Protein AF-A0A188QQ54-F1 (afdb_monomer)

pLDDT: mean 75.14, std 16.44, range [40.91, 95.69]

Secondary structure (DSSP, 8-state):
-----HHHHHHHHHHHTB-TTSSBTTHHHHHHHHHHHHHHHHHT-S---SHHHHHHHHHHHHHHHHHS---SSS----HHHHHHHHHHHHHHHHHHHHHHHHHHHTTT--SS----S-TT-SS---

InterPro domains:
  IPR008602 Duffy-antigen binding domain [PF05424] (12-121)
  IPR042202 Duffy-antigen binding superfamily [G3DSA:1.20.1310.20] (2-117)

Radius of gyration: 20.98 Å; Cα contacts (8 Å, |Δi|>4): 80; chains: 1; bounding box: 60×24×57 Å

Solvent-accessible surface area (backbone atoms only — not comparable to full-atom values): 7665 Å² total; per-residue (Å²): 138,88,80,84,68,75,67,57,64,52,53,60,52,51,62,71,46,30,44,99,77,68,45,56,62,63,48,50,61,51,53,47,50,54,52,50,50,53,50,26,46,68,60,59,69,41,86,83,86,43,81,69,56,57,56,51,30,53,51,51,46,54,47,48,69,70,68,48,73,76,65,91,81,69,76,98,61,58,73,65,51,55,45,48,55,52,44,67,72,41,48,68,59,57,38,46,51,54,23,50,54,47,31,56,51,40,81,76,46,99,54,101,52,80,51,83,21,45,88,70,44,89,59,72,79,131

Nearest PDB structures (foldseek):
  3bqi-assembly1_A  TM=9.383E-01  e=3.361E-11  Plasmodium falciparum
  3cml-assembly1_A  TM=9.155E-01  e=1.497E-10  Plasmodium falciparum

Structure (mmCIF, N/CA/C/O backbone):
data_AF-A0A188QQ54-F1
#
_entry.id   AF-A0A188QQ54-F1
#
loop_
_atom_site.group_PDB
_atom_site.id
_atom_site.type_symbol
_atom_site.label_atom_id
_atom_site.label_alt_id
_atom_site.label_comp_id
_atom_site.label_asym_id
_atom_site.label_entity_id
_atom_site.label_seq_id
_atom_site.pdbx_PDB_ins_code
_atom_site.Cartn_x
_atom_site.Cartn_y
_atom_site.Cartn_z
_atom_site.occupancy
_atom_site.B_iso_or_equiv
_atom_site.auth_seq_id
_atom_site.auth_comp_id
_atom_site.auth_asym_id
_atom_site.auth_atom_id
_atom_site.pdbx_PDB_model_num
ATOM 1 N N . ILE A 1 1 ? 35.472 15.019 -37.929 1.00 40.91 1 ILE A N 1
ATOM 2 C CA . ILE A 1 1 ? 34.137 14.576 -37.457 1.00 40.91 1 ILE A CA 1
ATOM 3 C C . ILE A 1 1 ? 34.362 13.458 -36.445 1.00 40.91 1 ILE A C 1
ATOM 5 O O . ILE A 1 1 ? 34.623 12.339 -36.854 1.00 40.91 1 ILE A O 1
ATOM 9 N N . ILE A 1 2 ? 34.353 13.745 -35.142 1.00 43.06 2 ILE A N 1
ATOM 10 C CA . ILE A 1 2 ? 34.313 12.696 -34.107 1.00 43.06 2 ILE A CA 1
ATOM 11 C C . ILE A 1 2 ? 33.101 13.025 -33.244 1.00 43.06 2 ILE A C 1
ATOM 13 O O . ILE A 1 2 ? 33.182 13.723 -32.238 1.00 43.06 2 ILE A O 1
ATOM 17 N N . SER A 1 3 ? 31.940 12.636 -33.764 1.00 47.12 3 SER A N 1
ATOM 18 C CA . SER A 1 3 ? 30.650 12.844 -33.123 1.00 47.12 3 SER A CA 1
ATOM 19 C C . SER A 1 3 ? 30.368 11.680 -32.171 1.00 47.12 3 SER A C 1
ATOM 21 O O . SER A 1 3 ? 30.366 10.527 -32.586 1.00 47.12 3 SER A O 1
ATOM 23 N N . GLN A 1 4 ? 30.143 12.023 -30.901 1.00 53.84 4 GLN A N 1
ATOM 24 C CA . GLN A 1 4 ? 29.301 11.318 -29.927 1.00 53.84 4 GLN A CA 1
ATOM 25 C C . GLN A 1 4 ? 29.521 9.804 -29.713 1.00 53.84 4 GLN A C 1
ATOM 27 O O . GLN A 1 4 ? 28.789 8.980 -30.247 1.00 53.84 4 GLN A O 1
ATOM 32 N N . ASN A 1 5 ? 30.399 9.441 -28.767 1.00 53.84 5 ASN A N 1
ATOM 33 C CA . ASN A 1 5 ? 30.412 8.095 -28.157 1.00 53.84 5 ASN A CA 1
ATOM 34 C C . ASN A 1 5 ? 30.122 8.066 -26.643 1.00 53.84 5 ASN A C 1
ATOM 36 O O . ASN A 1 5 ? 29.999 6.989 -26.064 1.00 53.84 5 ASN A O 1
ATOM 40 N N . HIS A 1 6 ? 29.921 9.214 -25.984 1.00 49.12 6 HIS A N 1
ATOM 41 C CA . HIS A 1 6 ? 29.681 9.240 -24.531 1.00 49.12 6 HIS A CA 1
ATOM 42 C C . HIS A 1 6 ? 28.310 8.650 -24.125 1.00 49.12 6 HIS A C 1
ATOM 44 O O . HIS A 1 6 ? 28.153 8.106 -23.036 1.00 49.12 6 HIS A O 1
ATOM 50 N N . MET A 1 7 ? 27.331 8.686 -25.036 1.00 52.81 7 MET A N 1
ATOM 51 C CA . MET A 1 7 ? 25.956 8.211 -24.811 1.00 52.81 7 MET A CA 1
ATOM 52 C C . MET A 1 7 ? 25.817 6.677 -24.849 1.00 52.81 7 MET A C 1
ATOM 54 O O . MET A 1 7 ? 24.830 6.137 -24.349 1.00 52.81 7 MET A O 1
ATOM 58 N N . LYS A 1 8 ? 26.778 5.959 -25.450 1.00 46.94 8 LYS A N 1
ATOM 59 C CA . LYS A 1 8 ? 26.707 4.496 -25.631 1.00 46.94 8 LYS A CA 1
ATOM 60 C C . LYS A 1 8 ? 27.006 3.753 -24.322 1.00 46.94 8 LYS A C 1
ATOM 62 O O . LYS A 1 8 ? 26.257 2.862 -23.939 1.00 46.94 8 LYS A O 1
ATOM 67 N N . GLY A 1 9 ? 28.008 4.220 -23.572 1.00 46.78 9 GLY A N 1
ATOM 68 C CA . GLY A 1 9 ? 28.375 3.655 -22.268 1.00 46.78 9 GLY A CA 1
ATOM 69 C C . GLY A 1 9 ? 27.382 3.951 -21.135 1.00 46.78 9 GLY A C 1
ATOM 70 O O . GLY A 1 9 ? 27.319 3.192 -20.172 1.00 46.78 9 GLY A O 1
ATOM 71 N N . GLN A 1 10 ? 26.585 5.022 -21.235 1.00 52.94 10 GLN A N 1
ATOM 72 C CA . GLN A 1 10 ? 25.493 5.293 -20.287 1.00 52.94 10 GLN A CA 1
ATOM 73 C C . GLN A 1 10 ? 24.283 4.382 -20.541 1.00 52.94 10 GLN A C 1
ATOM 75 O O . GLN A 1 10 ? 23.748 3.821 -19.590 1.00 52.94 10 GLN A O 1
ATOM 80 N N . LYS A 1 11 ? 23.910 4.154 -21.811 1.00 50.88 11 LYS A N 1
ATOM 81 C CA . LYS A 1 11 ? 22.820 3.231 -22.179 1.00 50.88 11 LYS A CA 1
ATOM 82 C C . LYS A 1 11 ? 23.100 1.782 -21.762 1.00 50.88 11 LYS A C 1
ATOM 84 O O . LYS A 1 11 ? 22.222 1.153 -21.186 1.00 50.88 11 LYS A O 1
ATOM 89 N N . GLU A 1 12 ? 24.321 1.286 -21.970 1.00 53.28 12 GLU A N 1
ATOM 90 C CA . GLU A 1 12 ? 24.709 -0.075 -21.552 1.00 53.28 12 GLU A CA 1
ATOM 91 C C . GLU A 1 12 ? 24.785 -0.243 -20.024 1.00 53.28 12 GLU A C 1
ATOM 93 O O . GLU A 1 12 ? 24.544 -1.333 -19.505 1.00 53.28 12 GLU A O 1
ATOM 98 N N . LYS A 1 13 ? 25.111 0.821 -19.275 1.00 52.88 13 LYS A N 1
ATOM 99 C CA . LYS A 1 13 ? 25.083 0.803 -17.801 1.00 52.88 13 LYS A CA 1
ATOM 100 C C . LYS A 1 13 ? 23.659 0.890 -17.246 1.00 52.88 13 LYS A C 1
ATOM 102 O O . LYS A 1 13 ? 23.372 0.225 -16.257 1.00 52.88 13 LYS A O 1
ATOM 107 N N . GLU A 1 14 ? 22.776 1.673 -17.867 1.00 54.44 14 GLU A N 1
ATOM 108 C CA . GLU A 1 14 ? 21.353 1.735 -17.501 1.00 54.44 14 GLU A CA 1
ATOM 109 C C . GLU A 1 14 ? 20.644 0.395 -17.734 1.00 54.44 14 GLU A C 1
ATOM 111 O O . GLU A 1 14 ? 19.918 -0.058 -16.855 1.00 54.44 14 GLU A O 1
ATOM 116 N N . GLU A 1 15 ? 20.892 -0.281 -18.862 1.00 56.03 15 GLU A N 1
ATOM 117 C CA . GLU A 1 15 ? 20.308 -1.605 -19.137 1.00 56.03 15 GLU A CA 1
ATOM 118 C C . GLU A 1 15 ? 20.757 -2.677 -18.132 1.00 56.03 15 GLU A C 1
ATOM 120 O O . GLU A 1 15 ? 19.976 -3.561 -17.797 1.00 56.03 15 GLU A O 1
ATOM 125 N N . LYS A 1 16 ? 21.974 -2.577 -17.579 1.00 60.84 16 LYS A N 1
ATOM 126 C CA . LYS A 1 16 ? 22.466 -3.502 -16.539 1.00 60.84 16 LYS A CA 1
ATOM 127 C C . LYS A 1 16 ? 21.886 -3.249 -15.141 1.00 60.84 16 LYS A C 1
ATOM 129 O O . LYS A 1 16 ? 22.009 -4.114 -14.277 1.00 60.84 16 LYS A O 1
ATOM 134 N N . ASN A 1 17 ? 21.283 -2.083 -14.909 1.00 72.19 17 ASN A N 1
ATOM 135 C CA . ASN A 1 17 ? 20.765 -1.666 -13.602 1.00 72.19 17 ASN A CA 1
ATOM 136 C C . ASN A 1 17 ? 19.235 -1.735 -13.497 1.00 72.19 17 ASN A C 1
ATOM 138 O O . ASN A 1 17 ? 18.691 -1.415 -12.438 1.00 72.19 17 ASN A O 1
ATOM 142 N N . ASN A 1 18 ? 18.552 -2.155 -14.561 1.00 78.06 18 ASN A N 1
ATOM 143 C CA . ASN A 1 18 ? 17.108 -2.351 -14.576 1.00 78.06 18 ASN A CA 1
ATOM 144 C C . ASN A 1 18 ? 16.751 -3.838 -14.441 1.00 78.06 18 ASN A C 1
ATOM 146 O O . ASN A 1 18 ? 17.564 -4.720 -14.721 1.00 78.06 18 ASN A O 1
ATOM 150 N N . ASP A 1 19 ? 15.541 -4.118 -13.969 1.00 80.19 19 ASP A N 1
ATOM 151 C CA . ASP A 1 19 ? 14.970 -5.459 -13.943 1.00 80.19 19 ASP A CA 1
ATOM 152 C C . ASP A 1 19 ? 14.449 -5.890 -15.328 1.00 80.19 19 ASP A C 1
ATOM 154 O O . ASP A 1 19 ? 14.527 -5.152 -16.314 1.00 80.19 19 ASP A O 1
ATOM 158 N N . SER A 1 20 ? 13.899 -7.106 -15.405 1.00 79.44 20 SER A N 1
ATOM 159 C CA . SER A 1 20 ? 13.328 -7.669 -16.636 1.00 79.44 20 SER A CA 1
ATOM 160 C C . SER A 1 20 ? 12.172 -6.850 -17.215 1.00 79.44 20 SER A C 1
ATOM 162 O O . SER A 1 20 ? 11.865 -6.987 -18.396 1.00 79.44 20 SER A O 1
ATOM 164 N N . ASN A 1 21 ? 11.538 -6.008 -16.397 1.00 80.06 21 AS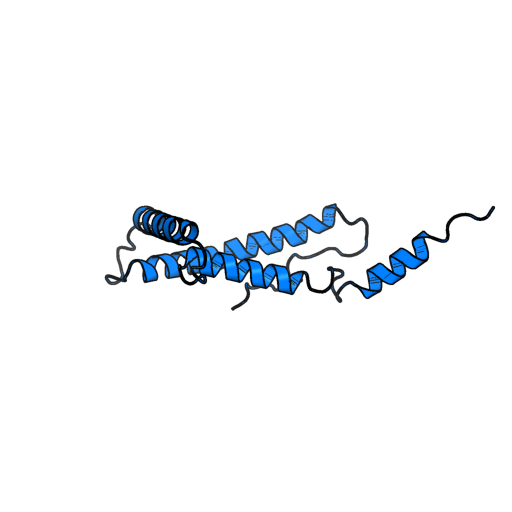N A N 1
ATOM 165 C CA . ASN A 1 21 ? 10.421 -5.155 -16.781 1.00 80.06 21 ASN A CA 1
ATOM 166 C C . ASN A 1 21 ? 10.882 -3.735 -17.156 1.00 80.06 21 ASN A C 1
ATOM 168 O O . ASN A 1 21 ? 10.052 -2.896 -17.500 1.00 80.06 21 ASN A O 1
ATOM 172 N N . GLY A 1 22 ? 12.190 -3.455 -17.109 1.00 79.94 22 GLY A N 1
ATOM 173 C CA . GLY A 1 22 ? 12.762 -2.145 -17.410 1.00 79.94 22 GLY A CA 1
ATOM 174 C C . GLY A 1 22 ? 12.689 -1.145 -16.254 1.00 79.94 22 GLY A C 1
ATOM 175 O O . GLY A 1 22 ? 13.048 0.016 -16.449 1.00 79.94 22 GLY A O 1
ATOM 176 N N . LEU A 1 23 ? 12.264 -1.571 -15.059 1.00 84.00 23 LEU A N 1
ATOM 177 C CA . LEU A 1 23 ? 12.253 -0.727 -13.865 1.00 84.00 23 LEU A CA 1
ATOM 178 C C . LEU A 1 23 ? 13.623 -0.734 -13.179 1.00 84.00 23 LEU A C 1
ATOM 180 O O . LEU A 1 23 ? 14.322 -1.745 -13.221 1.00 84.00 23 LEU A O 1
ATOM 184 N N . PRO A 1 24 ? 14.017 0.352 -12.490 1.00 87.75 24 PRO A N 1
ATOM 185 C CA . PRO A 1 24 ? 15.256 0.369 -11.720 1.00 87.75 24 PRO A CA 1
ATOM 186 C C . PRO A 1 24 ? 15.304 -0.778 -10.709 1.00 87.75 24 PRO A C 1
ATOM 188 O O . PRO A 1 24 ? 14.345 -1.011 -9.967 1.00 87.75 24 PRO A O 1
ATOM 191 N N . LYS A 1 25 ? 16.435 -1.484 -10.635 1.00 88.19 25 LYS A N 1
ATOM 192 C CA . LYS A 1 25 ? 16.609 -2.601 -9.703 1.00 88.19 25 LYS A CA 1
ATOM 193 C C . LYS A 1 25 ? 16.301 -2.162 -8.267 1.00 88.19 25 LYS A C 1
ATOM 195 O O . LYS A 1 25 ? 16.863 -1.196 -7.761 1.00 88.19 25 LYS A O 1
ATOM 200 N N . GLY A 1 26 ? 15.414 -2.902 -7.601 1.00 89.12 26 GLY A N 1
ATOM 201 C CA . GLY A 1 26 ? 14.984 -2.622 -6.227 1.00 89.12 26 GLY A CA 1
ATOM 202 C C . GLY A 1 26 ? 13.803 -1.654 -6.103 1.00 89.12 26 GLY A C 1
ATOM 203 O O . GLY A 1 26 ? 13.269 -1.523 -5.003 1.00 89.12 26 GLY A O 1
ATOM 204 N N . PHE A 1 27 ? 13.337 -1.045 -7.200 1.00 91.19 27 PHE A N 1
ATOM 205 C CA . PHE A 1 27 ? 12.165 -0.166 -7.199 1.00 91.19 27 PHE A CA 1
ATOM 206 C C . PHE A 1 27 ? 10.930 -0.855 -6.604 1.00 91.19 27 PHE A C 1
ATOM 208 O O . PHE A 1 27 ? 10.340 -0.340 -5.657 1.00 91.19 27 PHE A O 1
ATOM 215 N N . CYS A 1 28 ? 10.576 -2.051 -7.084 1.00 92.19 28 CYS A N 1
ATOM 216 C CA . CYS A 1 28 ? 9.390 -2.751 -6.588 1.00 92.19 28 CYS A CA 1
ATOM 217 C C . CYS A 1 28 ? 9.493 -3.142 -5.110 1.00 92.19 28 CYS A C 1
ATOM 219 O O . CYS A 1 28 ? 8.514 -3.008 -4.383 1.00 92.19 28 CYS A O 1
ATOM 221 N N . HIS A 1 29 ? 10.679 -3.537 -4.635 1.00 93.94 29 HIS A N 1
ATOM 222 C CA . HIS A 1 29 ? 10.888 -3.805 -3.210 1.00 93.94 29 HIS A CA 1
ATOM 223 C C . HIS A 1 29 ? 10.712 -2.544 -2.358 1.00 93.94 29 HIS A C 1
ATOM 225 O O . HIS A 1 29 ? 10.144 -2.622 -1.272 1.00 93.94 29 HIS A O 1
ATOM 231 N N . ALA A 1 30 ? 11.181 -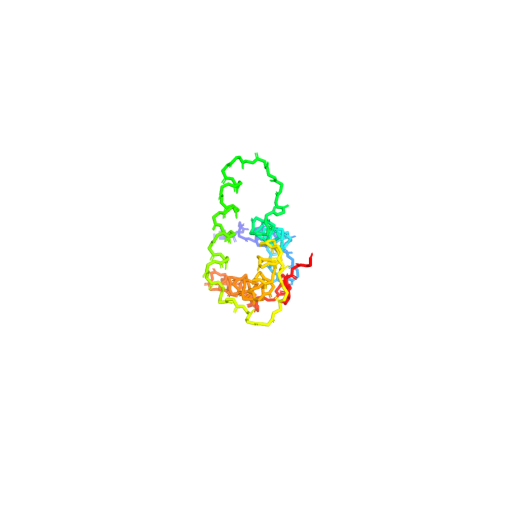1.387 -2.834 1.00 93.00 30 ALA A N 1
ATOM 232 C CA . ALA A 1 30 ? 10.980 -0.122 -2.135 1.00 93.00 30 ALA A CA 1
ATOM 233 C C . ALA A 1 30 ? 9.489 0.242 -2.068 1.00 93.00 30 ALA A C 1
ATOM 235 O O . ALA A 1 30 ? 8.985 0.534 -0.990 1.00 93.00 30 ALA A O 1
ATOM 236 N N . VAL A 1 31 ? 8.769 0.130 -3.189 1.00 93.88 31 VAL A N 1
ATOM 237 C CA . VAL A 1 31 ? 7.322 0.395 -3.262 1.00 93.88 31 VAL A CA 1
ATOM 238 C C . VAL A 1 31 ? 6.528 -0.516 -2.323 1.00 93.88 31 VAL A C 1
ATOM 240 O O . VAL A 1 31 ? 5.686 -0.034 -1.569 1.00 93.88 31 VAL A O 1
ATOM 243 N N . GLN A 1 32 ? 6.806 -1.822 -2.334 1.00 94.25 32 GLN A N 1
ATOM 244 C CA . GLN A 1 32 ? 6.128 -2.796 -1.475 1.00 94.25 32 GLN A CA 1
ATOM 245 C C . GLN A 1 32 ? 6.376 -2.515 0.013 1.00 94.25 32 GLN A C 1
ATOM 247 O O . GLN A 1 32 ? 5.435 -2.541 0.801 1.00 94.25 32 GLN A O 1
ATOM 252 N N . ARG A 1 33 ? 7.617 -2.182 0.399 1.00 94.06 33 ARG A N 1
ATOM 253 C CA . ARG A 1 33 ? 7.950 -1.806 1.784 1.00 94.06 33 ARG A CA 1
ATOM 254 C C . ARG A 1 33 ? 7.225 -0.536 2.215 1.00 94.06 33 ARG A C 1
ATOM 256 O O . ARG A 1 33 ? 6.573 -0.549 3.248 1.00 94.06 33 ARG A O 1
ATOM 263 N N . SER A 1 34 ? 7.246 0.510 1.389 1.00 93.38 34 SER A N 1
ATOM 264 C CA . SER A 1 34 ? 6.520 1.747 1.691 1.00 93.38 34 SER A CA 1
ATOM 265 C C . SER A 1 34 ? 5.013 1.518 1.819 1.00 93.38 34 SER A C 1
ATOM 267 O O . SER A 1 34 ? 4.379 2.107 2.688 1.00 93.38 34 SER A O 1
ATOM 269 N N . PHE A 1 35 ? 4.424 0.642 0.999 1.00 94.75 35 PHE A N 1
ATOM 270 C CA . PHE A 1 35 ? 3.012 0.280 1.128 1.00 94.75 35 PHE A CA 1
ATOM 271 C C . PHE A 1 35 ? 2.709 -0.384 2.482 1.00 94.75 35 PHE A C 1
ATOM 273 O O . PHE A 1 35 ? 1.729 -0.028 3.137 1.00 94.75 35 PHE A O 1
ATOM 280 N N . ILE A 1 36 ? 3.575 -1.298 2.931 1.00 92.12 36 ILE A N 1
ATOM 281 C CA . ILE A 1 36 ? 3.476 -1.937 4.252 1.00 92.12 36 ILE A CA 1
ATOM 282 C C . ILE A 1 36 ? 3.642 -0.905 5.376 1.00 92.12 36 ILE A C 1
ATOM 284 O O . ILE A 1 36 ? 2.912 -0.964 6.365 1.00 92.12 36 ILE A O 1
ATOM 288 N N . ASP A 1 37 ? 4.544 0.066 5.226 1.00 90.25 37 ASP A N 1
ATOM 289 C CA . ASP A 1 37 ? 4.720 1.138 6.210 1.00 90.25 37 ASP A CA 1
ATOM 290 C C . ASP A 1 37 ? 3.439 1.974 6.356 1.00 90.25 37 ASP A C 1
ATOM 292 O O . ASP A 1 37 ? 2.988 2.213 7.477 1.00 90.25 37 ASP A O 1
ATOM 296 N N . TYR A 1 38 ? 2.792 2.348 5.244 1.00 89.56 38 TYR A N 1
ATOM 297 C CA . TYR A 1 38 ? 1.499 3.044 5.274 1.00 89.56 38 TYR A CA 1
ATOM 298 C C . TYR A 1 38 ? 0.399 2.201 5.926 1.00 89.56 38 TYR A C 1
ATOM 300 O O . TYR A 1 38 ? -0.334 2.714 6.774 1.00 89.56 38 TYR A O 1
ATOM 308 N N . LYS A 1 39 ? 0.309 0.911 5.578 1.00 90.56 39 LYS A N 1
ATOM 309 C CA . LYS A 1 39 ? -0.622 -0.040 6.202 1.00 90.56 39 LYS A CA 1
ATOM 310 C C . LYS A 1 39 ? -0.433 -0.073 7.715 1.00 90.56 39 LYS A C 1
ATOM 312 O O . LYS A 1 39 ? -1.381 0.149 8.461 1.00 90.56 39 LYS A O 1
ATOM 317 N N . ASN A 1 40 ? 0.796 -0.285 8.177 1.00 88.19 40 ASN A N 1
ATOM 318 C CA . ASN A 1 40 ? 1.097 -0.377 9.601 1.00 88.19 40 ASN A CA 1
ATOM 319 C C . ASN A 1 40 ? 0.879 0.953 10.335 1.00 88.19 40 ASN A C 1
ATOM 321 O O . ASN A 1 40 ? 0.435 0.960 11.483 1.00 88.19 40 ASN A O 1
ATOM 325 N N . MET A 1 41 ? 1.146 2.085 9.679 1.00 85.88 41 MET A N 1
ATOM 326 C CA . MET A 1 41 ? 0.870 3.410 10.236 1.00 85.88 41 MET A CA 1
ATOM 327 C C . MET A 1 41 ? -0.633 3.624 10.457 1.00 85.88 41 MET A C 1
ATOM 329 O O . MET A 1 41 ? -1.025 4.118 11.509 1.00 85.88 41 MET A O 1
ATOM 333 N N . ILE A 1 42 ? -1.472 3.214 9.502 1.00 85.00 42 ILE A N 1
ATOM 334 C CA . ILE A 1 42 ? -2.935 3.334 9.583 1.00 85.00 42 ILE A CA 1
ATOM 335 C C . ILE A 1 42 ? -3.519 2.365 10.613 1.00 85.00 42 ILE A C 1
ATOM 337 O O . ILE A 1 42 ? -4.367 2.758 11.409 1.00 85.00 42 ILE A O 1
ATOM 341 N N . L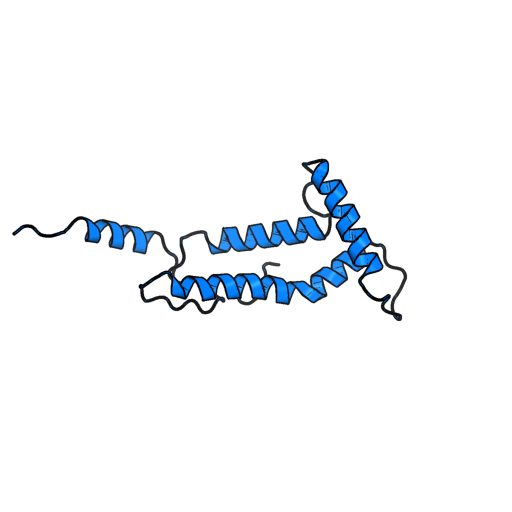EU A 1 43 ? -3.056 1.112 10.620 1.00 84.25 43 LEU A N 1
ATOM 342 C CA . LEU A 1 43 ? -3.533 0.074 11.540 1.00 84.25 43 LEU A CA 1
ATOM 343 C C . LEU A 1 43 ? -3.066 0.278 12.988 1.00 84.25 43 LEU A C 1
ATOM 345 O O . LEU A 1 43 ? -3.528 -0.424 13.885 1.00 84.25 43 LEU A O 1
ATOM 349 N N . GLY A 1 44 ? -2.146 1.211 13.235 1.00 78.38 44 GLY A N 1
ATOM 350 C CA . GLY A 1 44 ? -1.588 1.429 14.567 1.00 78.38 44 GLY A CA 1
ATOM 351 C C . GLY A 1 44 ? -0.506 0.419 14.967 1.00 78.38 44 GLY A C 1
ATOM 352 O O . GLY A 1 44 ? -0.094 0.391 16.122 1.00 78.38 44 GLY A O 1
A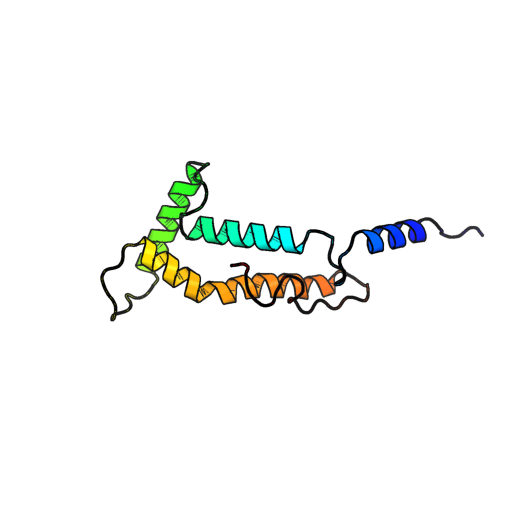TOM 353 N N . THR A 1 45 ? -0.044 -0.419 14.035 1.00 77.31 45 THR A N 1
ATOM 354 C CA . THR A 1 45 ? 0.969 -1.466 14.256 1.00 77.31 45 THR A CA 1
ATOM 355 C C . THR A 1 45 ? 2.384 -1.019 13.883 1.00 77.31 45 THR A C 1
ATOM 357 O O . THR A 1 45 ? 3.335 -1.785 14.044 1.00 77.31 45 THR A O 1
ATOM 360 N N . SER A 1 46 ? 2.554 0.206 13.374 1.00 73.94 46 SER A N 1
ATOM 361 C CA . SER A 1 46 ? 3.875 0.764 13.074 1.00 73.94 46 SER A CA 1
ATOM 362 C C . SER A 1 46 ? 4.714 0.886 14.341 1.00 73.94 46 SER A C 1
ATOM 364 O O . SER A 1 46 ? 4.200 1.272 15.392 1.00 73.94 46 SER A O 1
ATOM 366 N N . VAL A 1 47 ? 6.020 0.631 14.223 1.00 69.38 47 VAL A N 1
ATOM 367 C CA . VAL A 1 47 ? 6.973 0.831 15.321 1.00 69.38 47 VAL A CA 1
ATOM 368 C C . VAL A 1 47 ? 6.859 2.283 15.792 1.00 69.38 47 VAL A C 1
ATOM 370 O O . VAL A 1 47 ? 7.149 3.209 15.036 1.00 69.38 47 VAL A O 1
ATOM 373 N N . ASN A 1 48 ? 6.365 2.485 17.016 1.00 62.53 48 ASN A N 1
ATOM 374 C CA . ASN A 1 48 ? 6.035 3.800 17.564 1.00 62.53 48 ASN A CA 1
ATOM 375 C C . ASN A 1 48 ? 7.309 4.528 18.021 1.00 62.53 48 ASN A C 1
ATOM 377 O O . ASN A 1 48 ? 7.564 4.704 19.208 1.00 62.53 48 ASN A O 1
ATOM 381 N N . ILE A 1 49 ? 8.162 4.874 17.057 1.00 62.69 49 ILE A N 1
ATOM 382 C CA . ILE A 1 49 ? 9.447 5.540 17.299 1.00 62.69 49 ILE A CA 1
ATOM 383 C C . ILE A 1 49 ? 9.307 7.056 17.481 1.00 62.69 49 ILE A C 1
ATOM 385 O O . ILE A 1 49 ? 10.257 7.711 17.899 1.00 62.69 49 ILE A O 1
ATOM 389 N N . TYR A 1 50 ? 8.137 7.622 17.183 1.00 65.62 50 TYR A N 1
ATOM 390 C CA . TYR A 1 50 ? 7.920 9.060 17.193 1.00 65.62 50 TYR A CA 1
ATOM 391 C C . TYR A 1 50 ? 6.601 9.427 17.877 1.00 65.62 50 TYR A C 1
ATOM 393 O O . TYR A 1 50 ? 5.531 9.014 17.440 1.00 65.62 50 TYR A O 1
ATOM 401 N N . GLU A 1 51 ? 6.669 10.287 18.894 1.00 70.06 51 GLU A N 1
ATOM 402 C CA . GLU A 1 51 ? 5.518 10.733 19.700 1.00 70.06 51 GLU A CA 1
ATOM 403 C C . GLU A 1 51 ? 4.373 11.333 18.856 1.00 70.06 51 GLU A C 1
ATOM 405 O O . GLU A 1 51 ? 3.194 11.191 19.181 1.00 70.06 51 GLU A O 1
ATOM 410 N N . TYR A 1 52 ? 4.702 11.957 17.720 1.00 73.19 52 TYR A N 1
ATOM 411 C CA . TYR A 1 52 ? 3.717 12.519 16.793 1.00 73.19 52 TYR A CA 1
ATOM 412 C C . TYR A 1 52 ? 2.942 11.458 15.994 1.00 73.19 52 TYR A C 1
ATOM 414 O O . TYR A 1 52 ? 1.806 11.716 15.595 1.00 73.19 52 TYR A O 1
ATOM 422 N N . ILE A 1 53 ? 3.509 10.263 15.786 1.00 72.75 53 ILE A N 1
ATOM 423 C CA . ILE A 1 53 ? 2.827 9.163 15.088 1.00 72.75 53 ILE A CA 1
ATOM 424 C C . ILE A 1 53 ? 1.696 8.611 15.960 1.00 72.75 53 ILE A C 1
ATOM 426 O O . ILE A 1 53 ? 0.619 8.333 15.438 1.00 72.75 53 ILE A O 1
ATOM 430 N N . GLY A 1 54 ? 1.882 8.548 17.283 1.00 73.62 54 GLY A N 1
ATOM 431 C CA . GLY A 1 54 ? 0.831 8.110 18.207 1.00 73.62 54 GLY A CA 1
ATOM 432 C C . GLY A 1 54 ? -0.442 8.964 18.120 1.00 73.62 54 GLY A C 1
ATOM 433 O O . GLY A 1 54 ? -1.543 8.427 18.023 1.00 73.62 54 GLY A O 1
ATOM 434 N N . LYS A 1 55 ? -0.305 10.298 18.056 1.00 81.44 55 LYS A N 1
ATOM 435 C CA . LYS A 1 55 ? -1.458 11.211 17.894 1.00 81.44 55 LYS A CA 1
ATOM 436 C C . LYS A 1 55 ? -2.166 11.015 16.553 1.00 81.44 55 LYS A C 1
ATOM 438 O O . LYS A 1 55 ? -3.392 10.980 16.504 1.00 81.44 55 LYS A O 1
ATOM 443 N N . LEU A 1 56 ? -1.397 10.831 15.479 1.00 81.94 56 LEU A N 1
ATOM 444 C CA . LEU A 1 56 ? -1.946 10.566 14.150 1.00 81.94 56 LEU A CA 1
ATOM 445 C C . LEU A 1 56 ? -2.767 9.268 14.125 1.00 81.94 56 LEU A C 1
ATOM 447 O O . LEU A 1 56 ? -3.854 9.243 13.553 1.00 81.94 56 LEU A O 1
ATOM 451 N N . GLN A 1 57 ? -2.279 8.208 14.773 1.00 77.62 57 GLN A N 1
ATOM 452 C CA . GLN A 1 57 ? -2.993 6.933 14.884 1.00 77.62 57 GLN A CA 1
ATOM 453 C C . GLN A 1 57 ? -4.329 7.088 15.625 1.00 77.62 57 GLN A C 1
ATOM 455 O O . GLN A 1 57 ? -5.352 6.567 15.175 1.00 77.62 57 GLN A O 1
ATOM 460 N N . GLU A 1 58 ? -4.349 7.835 16.733 1.00 81.56 58 GLU A N 1
ATOM 461 C CA . GLU A 1 58 ? -5.589 8.115 17.464 1.00 81.56 58 GLU A CA 1
ATOM 462 C C . GLU A 1 58 ? -6.601 8.902 16.627 1.00 81.56 58 GLU A C 1
ATOM 464 O O . GLU A 1 58 ? -7.799 8.609 16.666 1.00 81.56 58 GLU A O 1
ATOM 469 N N . ASP A 1 59 ? -6.141 9.891 15.865 1.00 84.81 59 ASP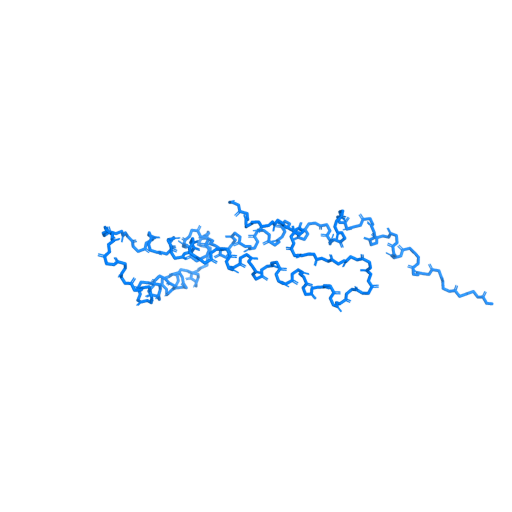 A N 1
ATOM 470 C CA . ASP A 1 59 ? -7.016 10.704 15.025 1.00 84.81 59 ASP A CA 1
ATOM 471 C C . ASP A 1 59 ? -7.571 9.904 13.842 1.00 84.81 59 ASP A C 1
ATOM 473 O O . ASP A 1 59 ? -8.774 9.974 13.573 1.00 84.81 59 ASP A O 1
ATOM 477 N N . ILE A 1 60 ? -6.749 9.063 13.201 1.00 83.25 60 ILE A N 1
ATOM 478 C CA . ILE A 1 60 ? -7.197 8.107 12.175 1.00 83.25 60 ILE A CA 1
ATOM 479 C C . ILE A 1 60 ? -8.287 7.197 12.747 1.00 83.25 60 ILE A C 1
ATOM 481 O O . ILE A 1 60 ? -9.356 7.061 12.148 1.00 83.25 60 ILE A O 1
ATOM 485 N N . LYS A 1 61 ? -8.063 6.631 13.938 1.00 81.25 61 LYS A N 1
ATOM 486 C CA . LYS A 1 61 ? -9.042 5.778 14.616 1.00 81.25 61 LYS A CA 1
ATOM 487 C C . LYS A 1 61 ? -10.363 6.512 14.857 1.00 81.25 61 LYS A C 1
ATOM 489 O O . LYS A 1 61 ? -11.416 5.994 14.492 1.00 81.25 61 LYS A O 1
ATOM 494 N N . LYS A 1 62 ? -10.324 7.738 15.394 1.00 84.12 62 LYS A N 1
ATOM 495 C CA . LYS A 1 62 ? -11.528 8.559 15.631 1.00 84.12 62 LYS A CA 1
ATOM 496 C C . LYS A 1 62 ? -12.281 8.875 14.337 1.00 84.12 62 LYS A C 1
ATOM 498 O O . LYS A 1 62 ? -13.511 8.888 14.343 1.00 84.12 62 LYS A O 1
ATOM 503 N N . ILE A 1 63 ? -11.571 9.156 13.242 1.00 83.75 63 ILE A N 1
ATOM 504 C CA . ILE A 1 63 ? -12.184 9.440 11.937 1.00 83.75 63 ILE A CA 1
ATOM 505 C C . ILE A 1 63 ? -12.865 8.188 11.389 1.00 83.75 63 ILE A C 1
ATOM 507 O O . ILE A 1 63 ? -14.023 8.266 10.986 1.00 83.75 63 ILE A O 1
ATOM 511 N N . ILE A 1 64 ? -12.188 7.038 11.414 1.00 81.00 64 ILE A N 1
ATOM 512 C CA . ILE A 1 64 ? -12.752 5.779 10.915 1.00 81.00 64 ILE A CA 1
ATOM 513 C C . ILE A 1 64 ? -13.968 5.383 11.753 1.00 81.00 64 ILE A C 1
ATOM 515 O O . ILE A 1 64 ? -15.011 5.072 11.186 1.00 81.00 64 ILE A O 1
ATOM 519 N N . GLU A 1 65 ? -13.893 5.478 13.081 1.00 77.88 65 GLU A N 1
ATOM 520 C CA . GLU A 1 65 ? -15.012 5.166 13.979 1.00 77.88 65 GLU A CA 1
ATOM 521 C C . GLU A 1 65 ? -16.244 6.056 13.759 1.00 77.88 65 GLU A C 1
ATOM 523 O O . GLU A 1 65 ? -17.367 5.582 13.932 1.00 77.88 65 GLU A O 1
ATOM 528 N N . LYS A 1 66 ? -16.052 7.329 13.388 1.00 77.31 66 LYS A N 1
ATOM 529 C CA . LYS A 1 66 ? -17.146 8.272 13.100 1.00 77.31 66 LYS A CA 1
ATOM 530 C C . LYS A 1 66 ? -17.670 8.175 11.666 1.00 77.31 66 LYS A C 1
ATOM 532 O O . LYS A 1 66 ? -18.853 8.410 11.440 1.00 77.31 66 LYS A O 1
ATOM 537 N N . GLY A 1 67 ? -16.782 7.917 10.708 1.00 68.75 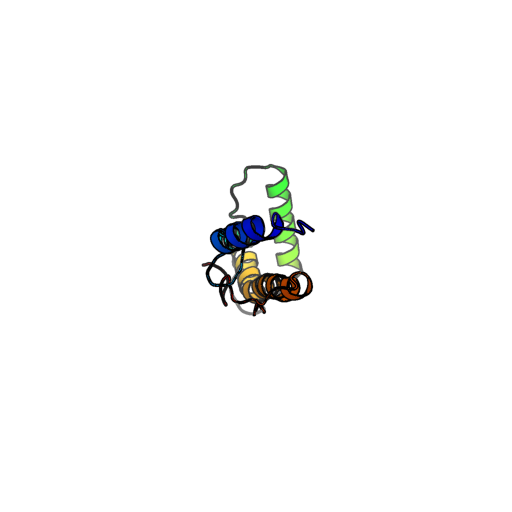67 GLY A N 1
ATOM 538 C CA . GLY A 1 67 ? -17.051 7.991 9.271 1.00 68.75 67 GLY A CA 1
ATOM 539 C C . GLY A 1 67 ? -17.467 6.666 8.636 1.00 68.75 67 GLY A C 1
ATOM 540 O O . GLY A 1 67 ? -18.129 6.679 7.600 1.00 68.75 67 GLY A O 1
ATOM 541 N N . THR A 1 68 ? -17.131 5.524 9.244 1.00 65.38 68 THR A N 1
ATOM 542 C CA . THR A 1 68 ? -17.728 4.248 8.836 1.00 65.38 68 THR A CA 1
ATOM 543 C C . THR A 1 68 ? -19.144 4.175 9.406 1.00 65.38 68 THR A C 1
ATOM 545 O O . THR A 1 68 ? -19.307 4.230 10.628 1.00 65.38 68 THR A O 1
ATOM 548 N N . PRO A 1 69 ? -20.198 4.092 8.567 1.00 56.47 69 PRO A N 1
ATOM 549 C CA . PRO A 1 69 ? -21.540 3.874 9.085 1.00 56.47 69 PRO A CA 1
ATOM 550 C C . PRO A 1 69 ? -21.490 2.600 9.922 1.00 56.47 69 PRO A C 1
ATOM 552 O O . PRO A 1 69 ? -20.954 1.597 9.449 1.00 56.47 69 PRO A O 1
ATOM 555 N N . GLN A 1 70 ? -21.989 2.653 11.166 1.00 54.69 70 GLN A N 1
ATOM 556 C CA . GLN A 1 70 ? -22.138 1.467 12.011 1.00 54.69 70 GLN A CA 1
ATOM 557 C C . GLN A 1 70 ? -22.741 0.370 11.138 1.00 54.69 70 GLN A C 1
ATOM 559 O O . GLN A 1 70 ? -23.907 0.471 10.747 1.00 54.69 70 GLN A O 1
ATOM 564 N N . GLN A 1 71 ? -21.944 -0.638 10.774 1.00 51.66 71 GLN A N 1
ATOM 565 C CA . GLN A 1 71 ? -22.482 -1.834 10.156 1.00 51.66 71 GLN A CA 1
ATOM 566 C C . GLN A 1 71 ? -23.479 -2.372 11.180 1.00 51.66 71 GLN A C 1
ATOM 568 O O . GLN A 1 71 ? -23.094 -2.845 12.247 1.00 51.66 71 GLN A O 1
ATOM 573 N N . LYS A 1 72 ? -24.774 -2.195 10.893 1.00 44.94 72 LYS A N 1
ATOM 574 C CA . LYS A 1 72 ? -25.890 -2.540 11.787 1.00 44.94 72 LYS A CA 1
ATOM 575 C C . LYS A 1 72 ? -25.951 -4.035 12.115 1.00 44.94 72 LYS A C 1
ATOM 577 O O . LYS A 1 72 ? -26.755 -4.440 12.942 1.00 44.94 72 LYS A O 1
ATOM 582 N N . GLU A 1 73 ? -25.076 -4.838 11.526 1.00 50.25 73 GLU A N 1
ATOM 583 C CA . GLU A 1 73 ? -24.934 -6.258 11.788 1.00 50.25 73 GLU A CA 1
ATOM 584 C C . GLU A 1 73 ? -23.451 -6.624 11.831 1.00 50.25 73 GLU A C 1
ATOM 586 O O . GLU A 1 73 ? -22.867 -6.990 10.814 1.00 50.25 73 GLU A O 1
ATOM 591 N N . LYS A 1 74 ? -22.831 -6.495 13.004 1.00 44.66 74 LYS A N 1
ATOM 592 C CA . LYS A 1 74 ? -21.940 -7.499 13.613 1.00 44.66 74 LYS A CA 1
ATOM 593 C C . LYS A 1 74 ? -21.245 -6.883 14.821 1.00 44.66 74 LYS A C 1
ATOM 595 O O . LYS A 1 74 ? -20.607 -5.846 14.717 1.00 44.66 74 LYS A O 1
ATOM 600 N N . THR A 1 75 ? -21.465 -7.552 15.954 1.00 44.12 75 THR A N 1
ATOM 601 C CA . THR A 1 75 ? -20.637 -7.647 17.167 1.00 44.12 75 THR A CA 1
ATOM 602 C C . THR A 1 75 ? -19.715 -6.478 17.500 1.00 44.12 75 THR A C 1
ATOM 604 O O . THR A 1 75 ? -18.820 -6.134 16.743 1.00 44.12 75 THR A O 1
ATOM 607 N N . VAL A 1 76 ? -19.892 -5.963 18.719 1.00 45.12 76 VAL A N 1
ATOM 608 C CA . VAL A 1 76 ? -19.025 -5.023 19.442 1.00 45.12 76 VAL A CA 1
ATOM 609 C C . VAL A 1 76 ? -17.547 -5.446 19.344 1.00 45.12 76 VAL A C 1
ATOM 611 O O . VAL A 1 76 ? -17.035 -6.155 20.203 1.00 45.12 76 VAL A O 1
ATOM 614 N N . GLY A 1 77 ? -16.881 -5.047 18.263 1.00 49.03 77 GLY A N 1
ATOM 615 C CA . GLY A 1 77 ? -15.446 -5.185 18.054 1.00 49.03 77 GLY A CA 1
ATOM 616 C C . GLY A 1 77 ? -14.730 -3.941 18.562 1.00 49.03 77 GLY A C 1
ATOM 617 O O . GLY A 1 77 ? -15.258 -2.825 18.484 1.00 49.03 77 GLY A O 1
ATOM 618 N N . SER A 1 78 ? -13.530 -4.139 19.098 1.00 59.03 78 SER A N 1
ATOM 619 C CA . SER A 1 78 ? -12.620 -3.075 19.518 1.00 59.03 78 SER A CA 1
ATOM 620 C C . SER A 1 78 ? -12.405 -2.078 18.372 1.00 59.03 78 SER A C 1
ATOM 622 O O . SER A 1 78 ? -12.485 -2.433 17.198 1.00 59.03 78 SER A O 1
ATOM 624 N N . GLY A 1 79 ? -12.079 -0.818 18.672 1.00 59.72 79 GLY A N 1
ATOM 625 C CA . GLY A 1 79 ? -11.769 0.168 17.628 1.00 59.72 79 GLY A CA 1
ATOM 626 C C . GLY A 1 79 ? -10.625 -0.254 16.685 1.00 59.72 79 GLY A C 1
ATOM 627 O O . GLY A 1 79 ? -10.566 0.220 15.556 1.00 59.72 79 GLY A O 1
ATOM 628 N N . ALA A 1 80 ? -9.762 -1.189 17.107 1.00 63.84 80 ALA A N 1
ATOM 629 C CA . ALA A 1 80 ? -8.753 -1.811 16.244 1.00 63.84 80 ALA A CA 1
ATOM 630 C C . ALA A 1 80 ? -9.365 -2.713 15.150 1.00 63.84 80 ALA A C 1
ATOM 632 O O . ALA A 1 80 ? -8.881 -2.715 14.019 1.00 63.84 80 ALA A O 1
ATOM 633 N N . ASP A 1 81 ? -10.459 -3.417 15.453 1.00 73.56 81 ASP A N 1
ATOM 634 C CA . ASP A 1 81 ? -11.149 -4.299 14.503 1.00 73.56 81 ASP A CA 1
ATOM 635 C C . ASP A 1 81 ? -11.782 -3.480 13.369 1.00 73.56 81 ASP A C 1
ATOM 637 O O . ASP A 1 81 ? -11.660 -3.827 12.197 1.00 73.56 81 ASP A O 1
ATOM 641 N N . LYS A 1 82 ? -12.346 -2.309 13.701 1.00 77.25 82 LYS A N 1
ATOM 642 C CA . LYS A 1 82 ? -12.940 -1.385 12.719 1.00 77.25 82 LYS A CA 1
ATOM 643 C C . LYS A 1 82 ? -11.916 -0.786 11.758 1.00 77.25 82 LYS A C 1
ATOM 645 O O . LYS A 1 82 ? -12.196 -0.667 10.569 1.00 77.25 82 LYS A O 1
ATOM 650 N N . VAL A 1 83 ? -10.741 -0.399 12.257 1.00 81.81 83 VAL A N 1
ATOM 651 C CA . VAL A 1 83 ? -9.662 0.153 11.417 1.00 81.81 83 VAL A CA 1
ATOM 652 C C . VAL A 1 83 ? -9.100 -0.924 10.486 1.00 81.81 83 VAL A C 1
ATOM 654 O O . VAL A 1 83 ? -8.845 -0.646 9.314 1.00 81.81 83 VAL A O 1
ATOM 657 N N . ASN A 1 84 ? -8.979 -2.164 10.969 1.00 85.06 84 ASN A N 1
ATOM 658 C CA . ASN A 1 84 ? -8.553 -3.301 10.157 1.00 85.06 84 ASN A CA 1
ATOM 659 C C . ASN A 1 84 ? -9.562 -3.640 9.049 1.00 85.06 84 ASN A C 1
ATOM 661 O O . ASN A 1 84 ? -9.176 -3.813 7.894 1.00 85.06 84 ASN A O 1
ATOM 665 N N . ASP A 1 85 ? -10.854 -3.692 9.376 1.00 86.50 85 ASP A N 1
ATOM 666 C CA . ASP A 1 85 ? -11.907 -3.968 8.394 1.00 86.50 85 ASP A CA 1
ATOM 667 C C . ASP A 1 85 ? -12.041 -2.842 7.365 1.00 86.50 85 ASP A C 1
ATOM 669 O O . ASP A 1 85 ? -12.195 -3.105 6.170 1.00 86.50 85 ASP A O 1
ATOM 673 N N . TRP A 1 86 ? -11.899 -1.588 7.802 1.00 87.38 86 TRP A N 1
ATOM 674 C CA . TRP A 1 86 ? -11.840 -0.444 6.898 1.00 87.38 86 TRP A CA 1
ATOM 675 C C . TRP A 1 86 ? -10.650 -0.539 5.937 1.00 87.38 86 TRP A C 1
ATOM 677 O O . TRP A 1 86 ? -10.842 -0.408 4.728 1.00 87.38 86 TRP A O 1
ATOM 687 N N . TRP A 1 87 ? -9.445 -0.836 6.443 1.00 89.38 87 TRP A N 1
ATOM 688 C CA . TRP A 1 87 ? -8.258 -1.012 5.602 1.00 89.38 87 TRP A CA 1
ATOM 689 C C . TRP A 1 87 ? -8.459 -2.126 4.575 1.00 89.38 87 TRP A C 1
ATOM 691 O O . TRP A 1 87 ? -8.235 -1.893 3.392 1.00 89.38 87 TRP A O 1
ATOM 701 N N . LYS A 1 88 ? -8.958 -3.302 4.984 1.00 89.12 88 LYS A N 1
ATOM 702 C CA . LYS A 1 88 ? -9.264 -4.412 4.060 1.00 89.12 88 LYS A CA 1
ATOM 703 C C . LYS A 1 88 ? -10.238 -4.007 2.950 1.00 89.12 88 LYS A C 1
ATOM 705 O O . LYS A 1 88 ? -10.115 -4.497 1.832 1.00 89.12 88 LYS A O 1
ATOM 710 N N . GLY A 1 89 ? -11.183 -3.112 3.245 1.00 89.62 89 GLY A N 1
ATOM 711 C CA . GLY A 1 89 ? -12.122 -2.575 2.260 1.00 89.62 89 GLY A CA 1
ATOM 712 C C . GLY A 1 89 ? -11.467 -1.689 1.196 1.00 89.62 89 GLY A C 1
ATOM 713 O O . GLY A 1 89 ? -11.916 -1.693 0.054 1.00 89.62 89 GLY A O 1
ATOM 714 N N . ILE A 1 90 ? -10.395 -0.968 1.544 1.00 90.31 90 ILE A N 1
ATOM 715 C CA . ILE A 1 90 ? -9.730 -0.007 0.646 1.00 90.31 90 ILE A CA 1
ATOM 716 C C . ILE A 1 90 ? -8.356 -0.465 0.134 1.00 90.31 90 ILE A C 1
ATOM 718 O O . ILE A 1 90 ? -7.794 0.169 -0.757 1.00 90.31 90 ILE A O 1
ATOM 722 N N . GLU A 1 91 ? -7.790 -1.550 0.668 1.00 91.94 91 GLU A N 1
ATOM 723 C CA . GLU A 1 91 ? -6.422 -2.012 0.380 1.00 91.94 91 GLU A CA 1
ATOM 724 C C . GLU A 1 91 ? -6.200 -2.243 -1.127 1.00 91.94 91 GLU A C 1
ATOM 726 O O . GLU A 1 91 ? -5.169 -1.853 -1.681 1.00 91.94 91 GLU A O 1
ATOM 731 N N . GLY A 1 92 ? -7.205 -2.792 -1.819 1.00 92.44 92 GLY A N 1
ATOM 732 C CA . GLY A 1 92 ? -7.180 -2.974 -3.273 1.00 92.44 92 GLY A CA 1
ATOM 733 C C . GLY A 1 92 ? -7.184 -1.657 -4.060 1.00 92.44 92 GLY A C 1
ATOM 734 O O . GLY A 1 92 ? -6.481 -1.541 -5.067 1.00 92.44 92 GLY A O 1
ATOM 735 N N . GLU A 1 93 ? -7.921 -0.645 -3.596 1.00 93.12 93 GLU A N 1
ATOM 736 C CA . GLU A 1 93 ? -7.940 0.691 -4.208 1.00 93.12 93 GLU A CA 1
ATOM 737 C C . GLU A 1 93 ? -6.612 1.423 -3.986 1.00 93.12 93 GLU A C 1
ATOM 739 O O . GLU A 1 93 ? -6.057 2.008 -4.920 1.00 93.12 93 GLU A O 1
ATOM 744 N N . MET A 1 94 ? -6.051 1.317 -2.778 1.00 93.50 94 MET A N 1
ATOM 745 C CA . MET A 1 94 ? -4.735 1.864 -2.444 1.00 93.50 94 MET A CA 1
ATOM 746 C C . MET A 1 94 ? -3.638 1.228 -3.306 1.00 93.50 94 MET A C 1
ATOM 748 O O . MET A 1 94 ? -2.789 1.936 -3.853 1.00 93.50 94 MET A O 1
ATOM 752 N N . TRP A 1 95 ? -3.678 -0.092 -3.519 1.00 95.69 95 TRP A N 1
ATOM 753 C CA . TRP A 1 95 ? -2.765 -0.743 -4.463 1.00 95.69 95 TRP A CA 1
ATOM 754 C C . TRP A 1 95 ? -3.032 -0.318 -5.913 1.00 95.69 95 TRP A C 1
ATOM 756 O O . TRP A 1 95 ? -2.105 -0.131 -6.702 1.00 95.69 95 TRP A O 1
ATOM 766 N N . GLY A 1 96 ? -4.294 -0.073 -6.273 1.00 93.75 96 GLY A N 1
ATOM 767 C CA . GLY A 1 96 ? -4.673 0.549 -7.541 1.00 93.75 96 GLY A CA 1
ATOM 768 C C . GLY A 1 96 ? -3.960 1.883 -7.793 1.00 93.75 96 GLY A C 1
ATOM 769 O O . GLY A 1 96 ? -3.516 2.130 -8.917 1.00 93.75 96 GLY A O 1
ATOM 770 N N . ALA A 1 97 ? -3.766 2.707 -6.757 1.00 93.12 97 ALA A N 1
ATOM 771 C CA . ALA A 1 97 ? -3.008 3.954 -6.860 1.00 93.12 97 ALA A CA 1
ATOM 772 C C . ALA A 1 97 ? -1.523 3.714 -7.187 1.00 93.12 97 ALA A C 1
ATOM 774 O O . ALA A 1 97 ? -0.969 4.408 -8.045 1.00 93.12 97 ALA A O 1
ATOM 775 N N . VAL A 1 98 ? -0.901 2.695 -6.578 1.00 93.75 98 VAL A N 1
ATOM 776 C CA . VAL A 1 98 ? 0.476 2.272 -6.894 1.00 93.75 98 VAL A CA 1
ATOM 777 C C . VAL A 1 98 ? 0.588 1.869 -8.362 1.00 93.75 98 VAL A C 1
ATOM 779 O O . VAL A 1 98 ? 1.420 2.412 -9.094 1.00 93.75 98 VAL A O 1
ATOM 782 N N . ARG A 1 99 ? -0.294 0.975 -8.821 1.00 93.06 99 ARG A N 1
ATOM 783 C 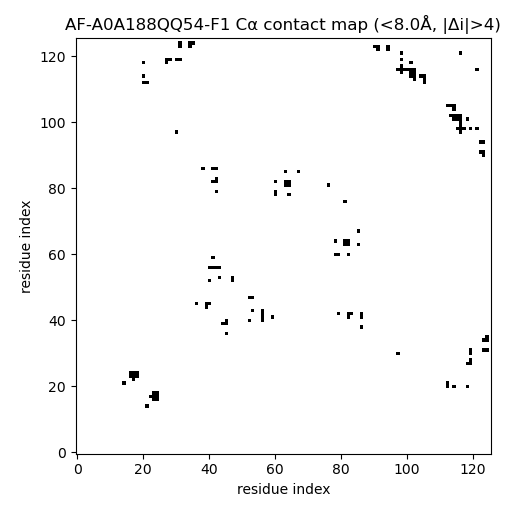CA . ARG A 1 99 ? -0.302 0.513 -10.216 1.00 93.06 99 ARG A CA 1
ATOM 784 C C . ARG A 1 99 ? -0.505 1.675 -11.189 1.00 93.06 99 ARG A C 1
ATOM 786 O O . ARG A 1 99 ? 0.242 1.805 -12.153 1.00 93.06 99 ARG A O 1
ATOM 793 N N . CYS A 1 100 ? -1.436 2.583 -10.887 1.00 91.50 100 CYS A N 1
ATOM 794 C CA . CYS A 1 100 ? -1.685 3.791 -11.678 1.00 91.50 100 CYS A CA 1
ATOM 795 C C . CYS A 1 100 ? -0.442 4.692 -11.786 1.00 91.50 100 CYS A C 1
ATOM 797 O O . CYS A 1 100 ? -0.143 5.210 -12.866 1.00 91.50 100 CYS A O 1
ATOM 799 N N . ALA A 1 101 ? 0.308 4.872 -10.694 1.00 90.12 101 ALA A N 1
ATOM 800 C CA . ALA A 1 101 ? 1.542 5.653 -10.702 1.00 90.12 101 ALA A CA 1
ATOM 801 C C . ALA A 1 101 ? 2.623 5.010 -11.589 1.00 90.12 101 ALA A C 1
ATOM 803 O O . ALA A 1 101 ? 3.261 5.714 -12.377 1.00 90.12 101 ALA A O 1
ATOM 804 N N . ILE A 1 102 ? 2.771 3.683 -11.524 1.00 89.00 102 ILE A N 1
ATOM 805 C CA . ILE A 1 102 ? 3.696 2.921 -12.375 1.00 89.00 102 ILE A CA 1
ATOM 806 C C . ILE A 1 102 ? 3.307 3.072 -13.854 1.00 89.00 102 ILE A C 1
ATOM 808 O O . ILE A 1 102 ? 4.141 3.464 -14.672 1.00 89.00 102 ILE A O 1
ATOM 812 N N . THR A 1 103 ? 2.025 2.899 -14.196 1.00 86.44 103 THR A N 1
ATOM 813 C CA . THR A 1 103 ? 1.524 3.100 -15.567 1.00 86.44 103 THR A CA 1
ATOM 814 C C . THR A 1 103 ? 1.752 4.530 -16.065 1.00 86.44 103 THR A C 1
ATOM 816 O O . THR A 1 103 ? 2.064 4.746 -17.235 1.00 86.44 103 THR A O 1
ATOM 819 N N . LYS A 1 104 ? 1.621 5.552 -15.208 1.00 82.56 104 LYS A N 1
ATOM 820 C CA . LYS A 1 104 ? 1.867 6.953 -15.601 1.00 82.56 104 LYS A CA 1
ATOM 821 C C . LYS A 1 104 ? 3.340 7.245 -15.877 1.00 82.56 104 LYS A C 1
ATOM 823 O O . LYS A 1 104 ? 3.626 8.171 -16.642 1.00 82.56 104 LYS A O 1
ATOM 828 N N . ASN A 1 105 ? 4.261 6.459 -15.321 1.00 71.62 105 ASN A N 1
ATOM 829 C CA . ASN A 1 105 ? 5.689 6.618 -15.580 1.00 71.62 105 ASN A CA 1
ATOM 830 C C . ASN A 1 105 ? 6.047 6.356 -17.060 1.00 71.62 105 ASN A C 1
ATOM 832 O O . ASN A 1 105 ? 7.010 6.931 -17.566 1.00 71.62 105 ASN A O 1
ATOM 836 N N . ASN A 1 106 ? 5.184 5.638 -17.796 1.00 60.16 106 ASN A N 1
ATOM 837 C CA . ASN A 1 106 ? 5.274 5.451 -19.252 1.00 60.16 106 ASN A CA 1
ATOM 838 C C . ASN A 1 106 ? 5.368 6.744 -20.053 1.00 60.16 106 ASN A C 1
ATOM 840 O O . ASN A 1 106 ? 5.987 6.773 -21.110 1.00 60.16 106 ASN A O 1
ATOM 844 N N . LYS A 1 107 ? 4.737 7.826 -19.580 1.00 54.88 107 LYS A N 1
ATOM 845 C CA . LYS A 1 107 ? 4.688 9.088 -20.332 1.00 54.88 107 LYS A CA 1
ATOM 846 C C . LYS A 1 107 ? 6.007 9.862 -20.286 1.00 54.88 107 LYS A C 1
ATOM 848 O O . LYS A 1 107 ? 6.179 10.790 -21.067 1.00 54.88 107 LYS A O 1
ATOM 853 N N . LYS A 1 108 ? 6.919 9.519 -19.368 1.00 57.28 108 LYS A N 1
ATOM 854 C CA . LYS A 1 108 ? 8.189 10.239 -19.170 1.00 57.28 108 LYS A CA 1
ATOM 855 C C . LYS A 1 108 ? 9.378 9.557 -19.845 1.00 57.28 108 LYS A C 1
ATOM 857 O O . LYS A 1 108 ? 10.366 10.223 -20.144 1.00 57.28 108 LYS A O 1
ATOM 862 N N . THR A 1 109 ? 9.299 8.256 -20.115 1.00 55.31 109 THR A N 1
ATOM 863 C CA . THR A 1 109 ? 10.403 7.486 -20.692 1.00 55.31 109 THR A CA 1
ATOM 864 C C . THR A 1 109 ? 10.136 7.194 -22.169 1.00 55.31 109 THR A C 1
ATOM 866 O O . THR A 1 109 ? 9.404 6.269 -22.496 1.00 55.31 109 THR A O 1
ATOM 869 N N . ASN A 1 110 ? 10.777 7.934 -23.082 1.00 51.53 110 ASN A N 1
ATOM 870 C CA . ASN A 1 110 ? 10.807 7.666 -24.538 1.00 51.53 110 ASN A CA 1
ATOM 871 C C . ASN A 1 110 ? 11.566 6.362 -24.907 1.00 51.53 110 ASN A C 1
ATOM 873 O O . ASN A 1 110 ? 12.255 6.285 -25.924 1.00 51.53 110 ASN A O 1
ATOM 877 N N . LYS A 1 111 ? 11.507 5.331 -24.060 1.00 52.72 111 LYS A N 1
ATOM 878 C CA . LYS A 1 111 ? 12.142 4.026 -24.252 1.00 52.72 111 LYS A CA 1
ATOM 879 C C . LYS A 1 111 ? 11.075 2.948 -24.087 1.00 52.72 111 LYS A C 1
ATOM 881 O O . LYS A 1 111 ? 10.451 2.913 -23.041 1.00 52.72 111 LYS A O 1
ATOM 886 N N . LYS A 1 112 ? 10.930 2.116 -25.126 1.00 50.66 112 LYS A N 1
ATOM 887 C CA . LYS A 1 112 ? 10.387 0.744 -25.319 1.00 50.66 112 LYS A CA 1
ATOM 888 C C . LYS A 1 112 ? 9.593 -0.021 -24.224 1.00 50.66 112 LYS A C 1
ATOM 890 O O . LYS A 1 112 ? 9.065 -1.075 -24.554 1.00 50.66 112 LYS A O 1
ATOM 895 N N . CYS A 1 113 ? 9.481 0.437 -22.981 1.00 54.19 113 CYS A N 1
ATOM 896 C CA . CYS A 1 113 ? 8.768 -0.233 -21.895 1.00 54.19 113 CYS A CA 1
ATOM 8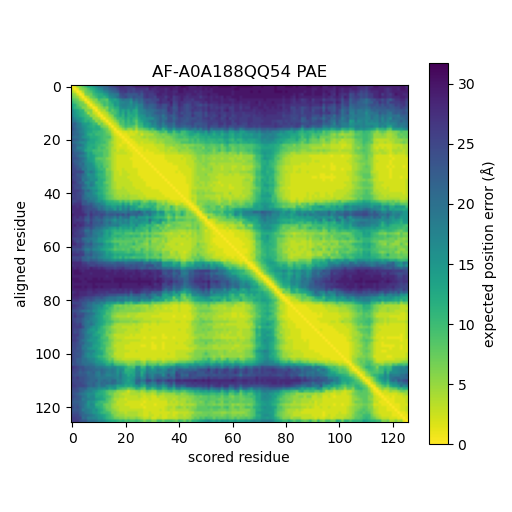97 C C . CYS A 1 113 ? 7.426 0.465 -21.656 1.00 54.19 113 CYS A C 1
ATOM 899 O O . CYS A 1 113 ? 7.365 1.549 -21.083 1.00 54.19 113 CYS A O 1
ATOM 901 N N . THR A 1 114 ? 6.345 -0.150 -22.131 1.00 70.12 114 THR A N 1
ATOM 902 C CA . THR A 1 114 ? 4.975 0.201 -21.748 1.00 70.12 114 THR A CA 1
ATOM 903 C C . THR A 1 114 ? 4.623 -0.550 -20.465 1.00 70.12 114 THR A C 1
ATOM 905 O O . THR A 1 114 ? 4.171 -1.690 -20.521 1.00 70.12 114 THR A O 1
ATOM 908 N N . TYR A 1 115 ? 4.851 0.071 -19.310 1.00 82.44 115 TYR A N 1
ATOM 909 C CA . TYR A 1 115 ? 4.453 -0.426 -17.998 1.00 82.44 115 TYR A CA 1
ATOM 910 C C . TYR A 1 115 ? 2.931 -0.602 -17.918 1.00 82.44 115 TYR A C 1
ATOM 912 O O . TYR A 1 115 ? 2.149 0.335 -18.085 1.00 82.44 115 TYR A O 1
ATOM 920 N N . THR A 1 116 ? 2.495 -1.812 -17.627 1.00 86.12 116 THR A N 1
ATOM 921 C CA . THR A 1 116 ? 1.101 -2.186 -17.383 1.00 86.12 116 THR A CA 1
ATOM 922 C C . THR A 1 116 ? 0.603 -1.721 -16.014 1.00 86.12 116 THR A C 1
ATOM 924 O O . THR A 1 116 ? -0.603 -1.640 -15.796 1.00 86.12 116 THR A O 1
ATOM 927 N N . GLY A 1 117 ? 1.517 -1.387 -15.099 1.00 86.94 117 GLY A N 1
ATOM 928 C CA . GLY A 1 117 ? 1.234 -1.119 -13.692 1.00 86.94 117 GLY A CA 1
ATOM 929 C C . GLY A 1 117 ? 1.340 -2.367 -12.813 1.00 86.94 117 GLY A C 1
ATOM 930 O O . GLY A 1 117 ? 1.292 -2.249 -11.595 1.00 86.94 117 GLY A O 1
ATOM 931 N N . ASN A 1 118 ? 1.499 -3.556 -13.400 1.00 91.00 118 ASN A N 1
ATOM 932 C CA . ASN A 1 118 ? 1.564 -4.827 -12.675 1.00 91.00 118 ASN A CA 1
ATOM 933 C C . ASN A 1 118 ? 3.003 -5.293 -12.401 1.00 91.00 118 ASN A C 1
ATOM 935 O O . ASN A 1 118 ? 3.200 -6.374 -11.852 1.00 91.00 118 ASN A O 1
ATOM 939 N N . GLU A 1 119 ? 4.010 -4.501 -12.769 1.00 91.19 119 GLU A N 1
ATOM 940 C CA . GLU A 1 119 ? 5.427 -4.877 -12.692 1.00 91.19 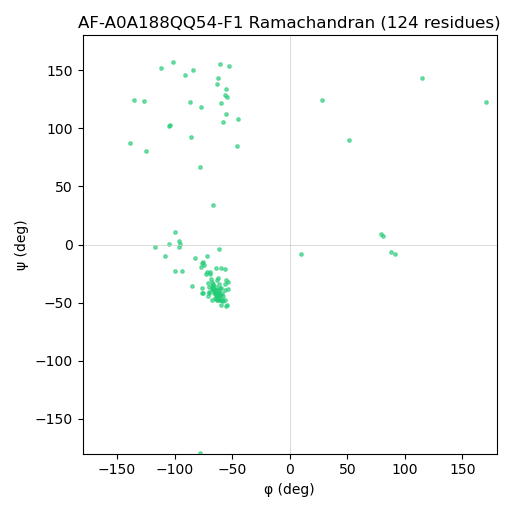119 GLU A CA 1
ATOM 941 C C . GLU A 1 119 ? 5.887 -5.161 -11.257 1.00 91.19 119 GLU A C 1
ATOM 943 O O . GLU A 1 119 ? 6.779 -5.977 -11.047 1.00 91.19 119 GLU A O 1
ATOM 948 N N . CYS A 1 120 ? 5.251 -4.521 -10.272 1.00 91.69 120 CYS A N 1
ATOM 949 C CA . CYS A 1 120 ? 5.502 -4.750 -8.849 1.00 91.69 120 CYS A CA 1
ATOM 950 C C . CYS A 1 120 ? 4.470 -5.676 -8.179 1.00 91.69 120 CYS A C 1
ATOM 952 O O . CYS A 1 120 ? 4.465 -5.785 -6.952 1.00 91.69 120 CYS A O 1
ATOM 954 N N . GLY A 1 121 ? 3.615 -6.337 -8.969 1.00 92.06 121 GLY A N 1
ATOM 955 C CA . GLY A 1 121 ? 2.555 -7.239 -8.515 1.00 92.06 121 GLY A CA 1
ATOM 956 C C . GLY A 1 121 ? 1.143 -6.728 -8.826 1.00 92.06 121 GLY A C 1
ATOM 957 O O . GLY A 1 121 ? 0.847 -5.537 -8.733 1.00 92.06 121 GLY A O 1
ATOM 958 N N . ILE A 1 122 ? 0.241 -7.650 -9.177 1.00 92.44 122 ILE A N 1
ATOM 959 C CA . ILE A 1 122 ? -1.189 -7.353 -9.392 1.00 92.44 122 ILE A CA 1
ATOM 960 C C . ILE A 1 122 ? -1.884 -7.046 -8.058 1.00 92.44 122 ILE A C 1
ATOM 962 O O . ILE A 1 122 ? -2.782 -6.205 -8.006 1.00 92.44 122 ILE A O 1
ATOM 966 N N . PHE A 1 123 ? -1.429 -7.701 -6.992 1.00 92.81 123 PHE A N 1
ATOM 967 C CA . PHE A 1 123 ? -1.948 -7.582 -5.636 1.00 92.81 123 PHE A CA 1
ATOM 968 C C . PHE A 1 123 ? -0.926 -6.898 -4.720 1.00 92.81 123 PHE A C 1
ATOM 970 O O . PHE A 1 123 ? 0.278 -7.001 -4.984 1.00 92.81 123 PHE A O 1
ATOM 977 N N . PRO A 1 124 ? -1.391 -6.211 -3.662 1.00 90.75 124 PRO A N 1
ATOM 978 C CA . PRO A 1 124 ? -0.507 -5.664 -2.645 1.00 90.75 124 PRO A CA 1
ATOM 979 C C . PRO A 1 124 ? 0.297 -6.775 -1.955 1.00 90.75 124 PRO A C 1
ATOM 981 O O . PRO A 1 124 ? -0.135 -7.931 -1.937 1.00 90.75 124 PRO A O 1
ATOM 984 N N . PRO A 1 125 ? 1.467 -6.441 -1.387 1.00 89.94 125 PRO A N 1
ATOM 985 C CA . PRO A 1 125 ? 2.240 -7.390 -0.600 1.00 89.94 125 PRO A CA 1
ATOM 986 C C . PRO A 1 125 ? 1.458 -7.816 0.651 1.00 89.94 125 PRO A C 1
ATOM 988 O O . PRO A 1 125 ? 0.818 -6.985 1.300 1.00 89.94 125 PRO A O 1
ATOM 991 N N . THR A 1 126 ? 1.516 -9.112 0.961 1.00 77.88 126 THR A N 1
ATOM 992 C CA . THR A 1 126 ? 0.896 -9.718 2.152 1.00 77.88 126 THR A CA 1
ATOM 993 C C . THR A 1 126 ? 1.557 -9.266 3.444 1.00 77.88 126 THR A C 1
ATOM 995 O O . THR A 1 126 ? 2.809 -9.287 3.488 1.00 77.88 126 THR A O 1
#

Sequence (126 aa):
IISQNHMKGQKEKEEKNNDSNGLPKGFCHAVQRSFIDYKNMILGTSVNIYEYIGKLQEDIKKIIEKGTPQQKEKTVGSGADKVNDWWKGIEGEMWGAVRCAITKNNKKTNKKCTYTGNECGIFPPT

Foldseek 3Di:
DDDDDPVVVVVVVQVVQADPLSHGPCPLVVVLVVLVQVVCLQLVNHDPPDPVSVVVNVVSLVCQVVVPDPPPDDDDDDSSVSSVVVCVVCQLVVLVVQLVVQQVVVVVDPDDRRRNSQPSHNHRDD

Organism: Plasmodium falciparum (NCBI:txid5833)

Mean predicted aligned error: 11.85 Å